Protein AF-A0A7V0XFV5-F1 (afdb_monomer_lite)

Sequence (65 aa):
MFDALTDKFVKLQRRLLGHGTLSDKEVADALREIRTTLLDADVNYRVVGRFVRGLKGRLEEQDVA

InterPro domains:
  IPR013822 Signal rec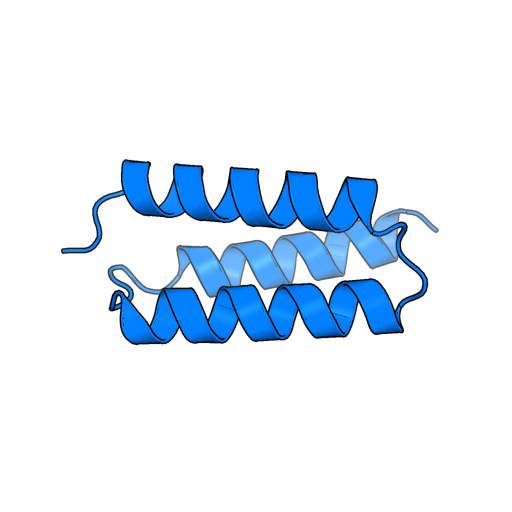ognition particle SRP54, helical bundle [PF02881] (5-63)
  IPR013822 Signal recognition particle SRP54, helical bundle [SM00963] (1-64)
  IPR036225 SRP/SRP receptor, N-terminal [SSF47364] (1-64)
  IPR042101 Signal recognition particle SRP54, N-terminal domain superfamily [G3DSA:1.20.120.140] (1-65)

pLDDT: mean 77.3, std 13.45, range [38.47, 93.69]

Structure (mmCIF, N/CA/C/O backbone):
data_AF-A0A7V0XFV5-F1
#
_entry.id   AF-A0A7V0XFV5-F1
#
loop_
_atom_site.group_PDB
_atom_site.id
_atom_site.type_symbol
_atom_site.label_atom_id
_atom_site.label_alt_id
_atom_site.label_comp_id
_atom_site.label_asym_id
_atom_site.label_entity_id
_atom_site.label_seq_id
_atom_site.pdbx_PDB_ins_code
_atom_site.Cartn_x
_atom_site.Cartn_y
_atom_site.Cartn_z
_atom_site.occupancy
_atom_site.B_iso_or_equiv
_atom_site.auth_seq_id
_atom_site.auth_comp_id
_atom_site.auth_asym_id
_atom_site.auth_atom_id
_atom_site.pdbx_PDB_model_num
ATOM 1 N N . MET A 1 1 ? 21.274 -3.806 -1.153 1.00 54.38 1 MET A N 1
ATOM 2 C CA . MET A 1 1 ? 20.236 -3.394 -2.147 1.00 54.38 1 MET A CA 1
ATOM 3 C C . MET A 1 1 ? 18.846 -3.866 -1.723 1.00 54.38 1 MET A C 1
ATOM 5 O O . MET A 1 1 ? 17.900 -3.101 -1.847 1.00 54.38 1 MET A O 1
ATOM 9 N N . PHE A 1 2 ? 18.725 -5.068 -1.152 1.00 66.06 2 PHE A N 1
ATOM 10 C CA . PHE A 1 2 ? 17.492 -5.559 -0.524 1.00 66.06 2 PHE A CA 1
ATOM 11 C C . PHE A 1 2 ? 17.141 -4.820 0.787 1.00 66.06 2 PHE A C 1
ATOM 13 O O . PHE A 1 2 ? 15.975 -4.687 1.135 1.00 66.06 2 PHE A O 1
ATOM 20 N N . ASP A 1 3 ? 18.138 -4.250 1.465 1.00 71.75 3 ASP A N 1
ATOM 21 C CA . ASP A 1 3 ? 17.992 -3.594 2.774 1.00 71.75 3 ASP A CA 1
ATOM 22 C C . ASP A 1 3 ? 17.098 -2.350 2.742 1.00 71.75 3 ASP A C 1
ATOM 24 O O . ASP A 1 3 ? 16.304 -2.127 3.650 1.00 71.75 3 ASP A O 1
ATOM 28 N N . ALA A 1 4 ? 17.147 -1.574 1.655 1.00 72.75 4 ALA A N 1
ATOM 29 C CA . ALA A 1 4 ? 16.296 -0.394 1.487 1.00 72.75 4 ALA A CA 1
ATOM 30 C C . ALA A 1 4 ? 14.810 -0.760 1.309 1.00 72.75 4 ALA A C 1
ATOM 32 O O . ALA A 1 4 ? 13.924 0.017 1.673 1.00 72.75 4 ALA A O 1
ATOM 33 N N . LEU A 1 5 ? 14.533 -1.944 0.752 1.00 71.25 5 LEU A N 1
ATOM 34 C CA . LEU A 1 5 ? 13.181 -2.482 0.641 1.00 71.25 5 LEU A CA 1
ATOM 35 C C . LEU A 1 5 ? 12.710 -3.011 1.999 1.00 71.25 5 LEU A C 1
ATOM 37 O O . LE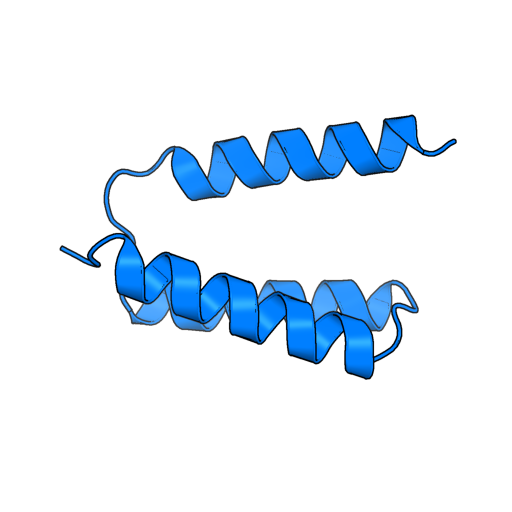U A 1 5 ? 11.595 -2.702 2.418 1.00 71.25 5 LEU A O 1
ATOM 41 N N . THR A 1 6 ? 13.586 -3.727 2.707 1.00 78.56 6 THR A N 1
ATOM 42 C CA . THR A 1 6 ? 13.347 -4.227 4.066 1.00 78.56 6 THR A CA 1
ATOM 43 C C . THR A 1 6 ? 12.993 -3.093 5.027 1.00 78.56 6 THR A C 1
ATOM 45 O O . THR A 1 6 ? 11.985 -3.178 5.722 1.00 78.56 6 THR A O 1
ATOM 48 N N . ASP A 1 7 ? 13.732 -1.984 5.008 1.00 80.81 7 ASP A N 1
ATOM 49 C CA . ASP A 1 7 ? 13.478 -0.837 5.888 1.00 80.81 7 ASP A CA 1
ATOM 50 C C . ASP A 1 7 ? 12.125 -0.162 5.628 1.00 80.81 7 ASP A C 1
ATOM 52 O O . ASP A 1 7 ? 11.416 0.229 6.563 1.00 80.81 7 ASP A O 1
ATOM 56 N N . LYS A 1 8 ? 11.723 -0.047 4.356 1.00 75.00 8 LYS A N 1
ATOM 57 C CA . LYS A 1 8 ? 10.389 0.459 3.997 1.00 75.00 8 LYS A CA 1
ATOM 58 C C . LYS A 1 8 ? 9.293 -0.485 4.487 1.00 75.00 8 LYS A C 1
ATOM 60 O O . LYS A 1 8 ? 8.269 -0.018 4.983 1.00 75.00 8 LYS A O 1
ATOM 65 N N . PHE A 1 9 ? 9.528 -1.791 4.404 1.00 75.38 9 PHE A N 1
ATOM 66 C CA . PHE A 1 9 ? 8.585 -2.809 4.855 1.00 75.38 9 PHE A CA 1
ATOM 67 C C . PHE A 1 9 ? 8.422 -2.818 6.378 1.00 75.38 9 PHE A C 1
ATOM 69 O O . PHE A 1 9 ? 7.300 -2.866 6.873 1.00 75.38 9 PHE A O 1
ATOM 76 N N . VAL A 1 10 ? 9.521 -2.679 7.123 1.00 77.25 10 VAL A N 1
ATOM 77 C CA . VAL A 1 10 ? 9.512 -2.586 8.591 1.00 77.25 10 VAL A CA 1
ATOM 78 C C . VAL A 1 10 ? 8.788 -1.320 9.057 1.00 77.25 10 VAL A C 1
ATOM 80 O O . VAL A 1 10 ? 8.014 -1.357 10.015 1.00 77.25 10 VAL A O 1
ATOM 83 N N . LYS A 1 11 ? 8.975 -0.189 8.366 1.00 75.00 11 LYS A N 1
ATOM 84 C CA . LYS A 1 11 ? 8.239 1.052 8.666 1.00 75.00 11 LYS A CA 1
ATOM 85 C C . LYS A 1 11 ? 6.747 0.928 8.367 1.00 75.00 11 LYS A C 1
ATOM 87 O O . LYS A 1 11 ? 5.936 1.376 9.174 1.00 75.00 11 LYS A O 1
ATOM 92 N N . LEU A 1 12 ? 6.384 0.298 7.249 1.00 69.94 12 LEU A N 1
ATOM 93 C CA . LEU A 1 12 ? 4.988 0.039 6.896 1.00 69.94 12 LEU A CA 1
ATOM 94 C C . LEU A 1 12 ? 4.324 -0.895 7.916 1.00 69.94 12 LEU A C 1
ATOM 96 O O . LEU A 1 12 ? 3.226 -0.610 8.384 1.00 69.94 12 LEU A O 1
ATOM 100 N N . GLN A 1 13 ? 5.028 -1.951 8.326 1.00 68.88 13 GLN A N 1
ATOM 101 C CA . GLN A 1 13 ? 4.591 -2.884 9.361 1.00 68.88 13 GLN A CA 1
ATOM 102 C C . GLN A 1 13 ? 4.293 -2.164 10.682 1.00 68.88 13 GLN A C 1
ATOM 104 O O . GLN A 1 13 ? 3.248 -2.400 11.276 1.00 68.88 13 GLN A O 1
ATOM 109 N N . ARG A 1 14 ? 5.165 -1.251 11.128 1.00 63.19 14 ARG A N 1
ATOM 110 C CA . ARG A 1 14 ? 4.926 -0.461 12.351 1.00 63.19 14 ARG A CA 1
ATOM 111 C C . ARG A 1 14 ? 3.726 0.478 12.234 1.00 63.19 14 ARG A C 1
ATOM 113 O O . ARG A 1 14 ? 3.045 0.704 13.224 1.00 63.19 14 ARG A O 1
ATOM 120 N N . ARG A 1 15 ? 3.471 1.024 11.043 1.00 61.22 15 ARG A N 1
ATOM 121 C CA . ARG A 1 15 ? 2.332 1.919 10.791 1.00 61.22 15 ARG A CA 1
ATOM 122 C C . ARG A 1 15 ? 1.001 1.171 10.781 1.00 61.22 15 ARG A C 1
ATOM 124 O O . ARG A 1 15 ? 0.029 1.672 11.325 1.00 61.22 15 ARG A O 1
ATOM 131 N N . LEU A 1 16 ? 0.984 -0.018 10.181 1.00 62.12 16 LEU A N 1
ATOM 132 C CA . LEU A 1 16 ? -0.213 -0.851 10.067 1.00 62.12 16 LEU A CA 1
ATOM 133 C C . LEU A 1 16 ? -0.540 -1.599 11.367 1.00 62.12 16 LEU A C 1
ATOM 135 O O . LEU A 1 16 ? -1.709 -1.772 11.671 1.00 62.12 16 LEU A O 1
ATOM 139 N N . LEU A 1 17 ? 0.470 -2.012 12.142 1.00 60.72 17 LEU A N 1
ATOM 140 C CA . LEU A 1 17 ? 0.284 -2.736 13.411 1.00 60.72 17 LEU A CA 1
ATOM 141 C C . LEU A 1 17 ? 0.251 -1.818 14.649 1.00 60.72 17 LEU A C 1
ATOM 143 O O . LEU A 1 17 ? 0.183 -2.310 15.770 1.00 60.72 17 LEU A O 1
ATOM 147 N N . GLY A 1 18 ? 0.379 -0.497 14.474 1.00 52.09 18 GLY A N 1
ATOM 148 C CA . GLY A 1 18 ? 0.494 0.467 15.577 1.00 52.09 18 GLY A CA 1
ATOM 149 C C . GLY A 1 18 ? -0.832 1.044 16.083 1.00 52.09 18 GLY A C 1
ATOM 150 O O . GLY A 1 18 ? -0.860 1.628 17.164 1.00 52.09 18 GLY A O 1
ATOM 151 N N . HIS A 1 19 ? -1.920 0.888 15.327 1.00 52.28 19 HIS A N 1
ATOM 152 C CA . HIS A 1 19 ? -3.244 1.387 15.690 1.00 52.28 19 HIS A CA 1
ATOM 153 C C . HIS A 1 19 ? -4.147 0.191 15.979 1.00 52.28 19 HIS A C 1
ATOM 155 O O . HIS A 1 19 ? -4.420 -0.606 15.090 1.00 52.28 19 HIS A O 1
ATOM 161 N N . GLY A 1 20 ? -4.531 0.038 17.249 1.00 57.84 20 GLY A N 1
ATOM 162 C CA . GLY A 1 20 ? -5.182 -1.156 17.792 1.00 57.84 20 GLY A CA 1
ATOM 163 C C . GLY A 1 20 ? -6.490 -1.578 17.120 1.00 57.84 20 GLY A C 1
ATOM 164 O O . GLY A 1 20 ? -6.856 -2.732 17.285 1.00 57.84 20 GLY A O 1
ATOM 165 N N . THR A 1 21 ? -7.152 -0.701 16.357 1.00 58.94 21 THR A N 1
ATOM 166 C CA . THR A 1 21 ? -8.317 -1.014 15.517 1.00 58.94 21 THR A CA 1
ATOM 167 C C . THR A 1 21 ? -8.360 -0.072 14.304 1.00 58.94 21 THR A C 1
ATOM 169 O O . THR A 1 21 ? -8.046 1.115 14.410 1.00 58.94 21 THR A O 1
ATOM 172 N N . LEU A 1 22 ? -8.700 -0.607 13.129 1.00 65.06 22 LEU A N 1
ATOM 173 C CA . LEU A 1 22 ? -8.897 0.131 11.875 1.00 65.06 22 LEU A CA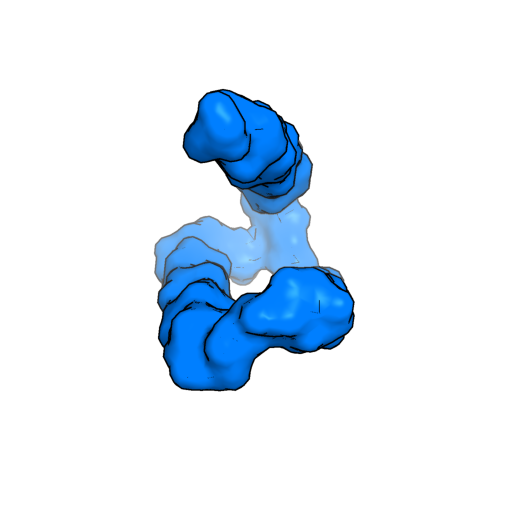 1
ATOM 174 C C . LEU A 1 22 ? -10.333 -0.115 11.419 1.00 65.06 22 LEU A C 1
ATOM 176 O O . LEU A 1 22 ? -10.740 -1.270 11.360 1.00 65.06 22 LEU A O 1
ATOM 180 N N . SER A 1 23 ? -11.086 0.925 11.057 1.00 74.69 23 SER A N 1
ATOM 181 C CA . SER A 1 23 ? -12.442 0.723 10.533 1.00 74.69 23 SER A CA 1
ATOM 182 C C . SER A 1 23 ? -12.420 0.072 9.143 1.00 74.69 23 SER A C 1
ATOM 184 O O . SER A 1 23 ? -11.490 0.283 8.359 1.00 74.69 23 SER A O 1
ATOM 186 N N . ASP A 1 24 ? -13.482 -0.654 8.777 1.00 78.44 24 ASP A N 1
ATOM 187 C CA . ASP A 1 24 ? -13.617 -1.300 7.457 1.00 78.44 24 ASP A CA 1
ATOM 188 C C . ASP A 1 24 ? -13.362 -0.345 6.284 1.00 78.44 24 ASP A C 1
ATOM 190 O O . ASP A 1 24 ? -12.791 -0.718 5.254 1.00 78.44 24 ASP A O 1
ATOM 194 N N . LYS A 1 25 ? -13.782 0.914 6.442 1.00 81.56 25 LYS A N 1
ATOM 195 C CA . LYS A 1 25 ? -13.612 1.949 5.425 1.00 81.56 25 LYS A CA 1
ATOM 196 C C . LYS A 1 25 ? -12.145 2.351 5.281 1.00 81.56 25 LYS A C 1
ATOM 198 O O . LYS A 1 25 ? -11.642 2.412 4.163 1.00 81.56 25 LYS A O 1
ATOM 203 N N . GLU A 1 26 ? -11.454 2.565 6.397 1.00 79.31 26 GLU A N 1
ATOM 204 C CA . GLU A 1 26 ? -10.028 2.903 6.409 1.00 79.31 26 GLU A CA 1
ATOM 205 C C . GLU A 1 26 ? -9.180 1.756 5.855 1.00 79.31 26 GLU A C 1
ATOM 207 O O . GLU A 1 26 ? -8.255 1.992 5.077 1.00 79.31 26 GLU A O 1
ATOM 212 N N . VAL A 1 27 ? -9.533 0.507 6.178 1.00 81.69 27 VAL A N 1
ATOM 213 C CA . VAL A 1 27 ? -8.885 -0.683 5.611 1.00 81.69 27 VAL A CA 1
ATOM 214 C C . VAL A 1 27 ? -9.072 -0.737 4.097 1.00 81.69 27 VAL A C 1
ATOM 216 O O . VAL A 1 27 ? -8.105 -0.929 3.356 1.00 81.69 27 VAL A O 1
ATOM 219 N N . ALA A 1 28 ? -10.302 -0.559 3.612 1.00 85.19 28 ALA A N 1
ATOM 220 C CA . ALA A 1 28 ? -10.593 -0.609 2.184 1.00 85.19 28 ALA A CA 1
ATOM 221 C C . ALA A 1 28 ? -9.839 0.479 1.404 1.00 85.19 28 ALA A C 1
ATOM 223 O O . ALA A 1 28 ? -9.273 0.190 0.343 1.00 85.19 28 ALA A O 1
ATOM 224 N N . ASP A 1 29 ? -9.795 1.698 1.941 1.00 87.19 29 ASP A N 1
ATOM 225 C CA . ASP A 1 29 ? -9.088 2.824 1.333 1.00 87.19 29 ASP A CA 1
ATOM 226 C C . ASP A 1 29 ? -7.568 2.586 1.331 1.00 87.19 29 ASP A C 1
ATOM 228 O O . ASP A 1 29 ? -6.927 2.702 0.280 1.00 87.19 29 ASP A O 1
ATOM 232 N N . ALA A 1 30 ? -7.000 2.113 2.445 1.00 83.88 30 ALA A N 1
ATOM 233 C CA . ALA A 1 30 ? -5.576 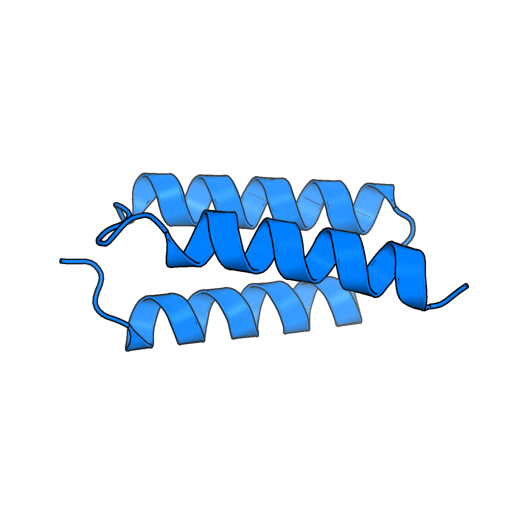1.792 2.554 1.00 83.88 30 ALA A CA 1
ATOM 234 C C . ALA A 1 30 ? -5.145 0.669 1.593 1.00 83.88 30 ALA A C 1
ATOM 236 O O . ALA A 1 30 ? -4.123 0.776 0.911 1.00 83.88 30 ALA A O 1
ATOM 237 N N . LEU A 1 31 ? -5.931 -0.408 1.474 1.00 87.94 31 LEU A N 1
ATOM 238 C CA . LEU A 1 31 ? -5.651 -1.495 0.526 1.00 87.94 31 LEU A CA 1
ATOM 239 C C . LEU A 1 31 ? -5.664 -1.004 -0.928 1.00 87.94 31 LEU A C 1
ATOM 241 O O . LEU A 1 31 ? -4.904 -1.499 -1.769 1.00 87.94 31 LEU A O 1
ATOM 245 N N . ARG A 1 32 ? -6.526 -0.030 -1.234 1.00 91.94 32 ARG A N 1
ATOM 246 C CA . ARG A 1 32 ? -6.636 0.572 -2.563 1.00 91.94 32 ARG A CA 1
ATOM 247 C C . ARG A 1 32 ? -5.408 1.416 -2.888 1.00 91.94 32 ARG A C 1
ATOM 249 O O . ARG A 1 32 ? -4.864 1.272 -3.981 1.00 91.94 32 ARG A O 1
ATOM 256 N N . GLU A 1 33 ? -4.955 2.223 -1.936 1.00 89.25 33 GLU A N 1
ATOM 257 C CA . GLU A 1 33 ? -3.762 3.064 -2.059 1.00 89.25 33 GLU A CA 1
ATOM 258 C C . GLU A 1 33 ? -2.480 2.226 -2.198 1.00 89.25 33 GLU A C 1
ATOM 260 O O . GLU A 1 33 ? -1.666 2.465 -3.096 1.00 89.25 33 GLU A O 1
ATOM 265 N N . ILE A 1 34 ? -2.343 1.169 -1.386 1.00 87.38 34 ILE A N 1
ATOM 266 C CA . ILE A 1 34 ? -1.235 0.205 -1.473 1.00 87.38 34 ILE A CA 1
ATOM 267 C C . ILE A 1 34 ? -1.194 -0.441 -2.859 1.00 87.38 34 ILE A C 1
ATOM 269 O O . ILE A 1 34 ? -0.128 -0.553 -3.462 1.00 87.38 34 ILE A O 1
ATOM 273 N N . ARG A 1 35 ? -2.349 -0.857 -3.393 1.00 91.62 35 ARG A N 1
ATOM 274 C CA . ARG A 1 35 ? -2.419 -1.462 -4.727 1.00 91.62 35 ARG A CA 1
ATOM 275 C C . ARG A 1 35 ? -1.929 -0.505 -5.811 1.00 91.62 35 ARG A C 1
ATOM 277 O O . ARG A 1 35 ? -1.139 -0.934 -6.645 1.00 91.62 35 ARG A O 1
ATOM 284 N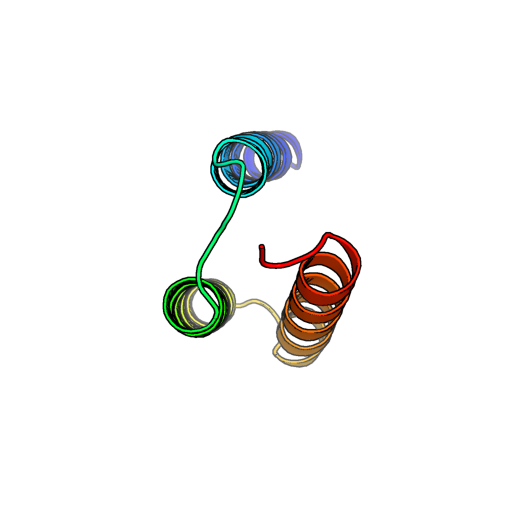 N . THR A 1 36 ? -2.397 0.742 -5.811 1.00 93.69 36 THR A N 1
ATOM 285 C CA . THR A 1 36 ? -1.998 1.746 -6.811 1.00 93.69 36 THR A CA 1
ATOM 286 C C . THR A 1 36 ? -0.497 2.010 -6.734 1.00 93.69 36 THR A C 1
ATOM 288 O O . THR A 1 36 ? 0.200 1.832 -7.723 1.00 93.69 36 THR A O 1
ATOM 291 N N . THR A 1 37 ? 0.020 2.263 -5.530 1.00 90.69 37 THR A N 1
ATOM 292 C CA . THR A 1 37 ? 1.450 2.529 -5.299 1.00 90.69 37 THR A CA 1
ATOM 293 C C . THR A 1 37 ? 2.344 1.379 -5.765 1.00 90.69 37 THR A C 1
ATOM 295 O O . THR A 1 37 ? 3.419 1.600 -6.316 1.00 90.69 37 THR A O 1
ATOM 298 N N . LEU A 1 38 ? 1.924 0.129 -5.539 1.00 89.69 38 LEU A N 1
ATOM 299 C CA . LEU A 1 38 ? 2.694 -1.034 -5.978 1.00 89.69 38 LEU A CA 1
ATOM 300 C C . LEU A 1 38 ? 2.687 -1.190 -7.502 1.00 89.69 38 LEU A C 1
ATOM 302 O O . LEU A 1 38 ? 3.701 -1.584 -8.068 1.00 89.69 38 LEU A O 1
ATOM 306 N N . LEU A 1 39 ? 1.571 -0.890 -8.167 1.00 91.00 39 LEU A N 1
ATOM 307 C CA . LEU A 1 39 ? 1.499 -0.934 -9.628 1.00 91.00 39 LEU A CA 1
ATOM 308 C C . LEU A 1 39 ? 2.330 0.186 -10.267 1.00 91.00 39 LEU A C 1
ATOM 310 O O . LEU A 1 39 ? 3.040 -0.084 -11.229 1.00 91.00 39 LEU A O 1
ATOM 314 N N . ASP A 1 40 ? 2.302 1.390 -9.691 1.00 91.62 40 ASP A N 1
ATOM 315 C CA . ASP A 1 40 ? 3.110 2.537 -10.135 1.00 91.62 40 ASP A CA 1
ATOM 316 C C . ASP A 1 40 ? 4.618 2.290 -9.973 1.00 91.62 40 ASP A C 1
ATOM 318 O O . ASP A 1 40 ? 5.434 2.857 -10.693 1.00 91.62 40 ASP A O 1
ATOM 322 N N . ALA A 1 41 ? 5.002 1.423 -9.034 1.00 92.00 41 ALA A N 1
ATOM 323 C CA . ALA A 1 41 ? 6.384 1.011 -8.802 1.00 92.00 41 ALA A CA 1
ATOM 324 C C . ALA A 1 41 ? 6.843 -0.151 -9.713 1.00 92.00 41 ALA A C 1
ATOM 326 O O . ALA A 1 41 ? 7.790 -0.858 -9.363 1.00 92.00 41 ALA A O 1
ATOM 327 N N . ASP A 1 42 ? 6.159 -0.387 -10.838 1.00 92.12 42 ASP A N 1
ATOM 328 C CA . ASP A 1 42 ? 6.416 -1.474 -11.796 1.00 92.12 42 ASP A CA 1
ATOM 329 C C . ASP A 1 42 ? 6.355 -2.896 -11.193 1.00 92.12 42 ASP A C 1
ATOM 331 O O . ASP A 1 42 ? 6.950 -3.855 -11.701 1.00 92.12 42 ASP A O 1
ATOM 335 N N . VAL A 1 43 ? 5.596 -3.094 -10.107 1.00 91.69 43 VAL A N 1
ATOM 336 C CA . VAL A 1 43 ? 5.396 -4.435 -9.538 1.00 91.69 43 VAL A CA 1
ATOM 337 C C . VAL A 1 43 ? 4.367 -5.207 -10.362 1.00 91.69 43 VAL A C 1
ATOM 339 O O . VAL A 1 43 ? 3.269 -4.736 -10.659 1.00 91.69 43 VAL A O 1
ATOM 342 N N . ASN A 1 44 ? 4.678 -6.466 -10.685 1.00 93.25 44 ASN A N 1
ATOM 343 C CA . ASN A 1 44 ? 3.776 -7.323 -11.453 1.00 93.25 44 ASN A CA 1
ATOM 344 C C . ASN A 1 44 ? 2.400 -7.456 -10.773 1.00 93.25 44 ASN A C 1
ATOM 346 O O . ASN A 1 44 ? 2.305 -7.903 -9.627 1.00 93.25 44 ASN A O 1
ATOM 350 N N . TYR A 1 45 ? 1.326 -7.184 -11.518 1.00 91.19 45 TYR A N 1
ATOM 351 C CA . TYR A 1 45 ? -0.052 -7.221 -11.012 1.00 91.19 45 TYR A CA 1
ATOM 352 C C . TYR A 1 45 ? -0.432 -8.538 -10.304 1.00 91.19 45 TYR A C 1
ATOM 354 O O . TYR A 1 45 ? -1.248 -8.531 -9.382 1.00 91.19 45 TYR A O 1
ATOM 362 N N . ARG A 1 46 ? 0.167 -9.681 -10.684 1.00 92.50 46 ARG A N 1
ATOM 363 C CA . ARG A 1 46 ? -0.075 -10.978 -10.024 1.00 92.50 46 ARG A CA 1
ATOM 364 C C . ARG A 1 46 ? 0.490 -11.006 -8.607 1.00 92.50 46 ARG A C 1
ATOM 366 O O . ARG A 1 46 ? -0.122 -11.595 -7.717 1.00 92.50 46 ARG A O 1
ATOM 373 N N . VAL A 1 47 ? 1.647 -10.376 -8.402 1.00 90.56 47 VAL A N 1
ATOM 374 C CA . VAL A 1 47 ? 2.282 -10.216 -7.087 1.00 90.56 47 VAL A CA 1
ATOM 375 C C . VAL A 1 47 ? 1.461 -9.252 -6.244 1.00 90.56 47 VAL A C 1
ATOM 377 O O . VAL A 1 47 ? 1.080 -9.614 -5.134 1.00 90.56 47 VAL A O 1
ATOM 380 N N . VAL A 1 48 ? 1.092 -8.096 -6.804 1.00 91.56 48 VAL A N 1
ATOM 381 C CA . VAL A 1 48 ? 0.254 -7.098 -6.120 1.00 91.56 48 VAL A CA 1
ATOM 382 C C . VAL A 1 48 ? -1.080 -7.704 -5.687 1.00 91.56 48 VAL A C 1
ATOM 384 O O . VAL A 1 48 ? -1.471 -7.587 -4.531 1.00 91.56 48 VAL A O 1
ATOM 387 N N . GLY A 1 49 ? -1.757 -8.428 -6.581 1.00 89.06 49 GLY A N 1
ATOM 388 C CA . GLY A 1 49 ? -3.032 -9.066 -6.272 1.00 89.06 49 GLY A CA 1
ATOM 389 C C . GLY A 1 49 ? -2.928 -10.107 -5.155 1.00 89.06 49 GLY A C 1
ATOM 390 O O . GLY A 1 49 ? -3.793 -10.149 -4.283 1.00 89.06 49 GLY A O 1
ATOM 391 N N . ARG A 1 50 ? -1.874 -10.937 -5.148 1.00 88.81 50 ARG A N 1
ATOM 392 C CA . ARG A 1 50 ? -1.635 -11.889 -4.048 1.00 88.81 50 ARG A CA 1
ATOM 393 C C . ARG A 1 50 ? -1.334 -11.174 -2.736 1.00 88.81 50 ARG A C 1
ATOM 395 O O . ARG A 1 50 ? -1.864 -11.579 -1.709 1.00 88.81 50 ARG A O 1
ATOM 402 N N . PHE A 1 51 ? -0.534 -10.114 -2.785 1.00 87.69 51 PHE A N 1
ATOM 403 C CA . PHE A 1 51 ? -0.168 -9.334 -1.611 1.00 87.69 51 PHE A CA 1
ATOM 404 C C . PHE A 1 51 ? -1.387 -8.667 -0.968 1.00 87.69 51 PHE A C 1
ATOM 406 O O . PHE A 1 51 ? -1.640 -8.880 0.211 1.00 87.69 51 PHE A O 1
ATOM 413 N N . VAL A 1 52 ? -2.194 -7.946 -1.752 1.00 88.69 52 VAL A N 1
ATOM 414 C CA . VAL A 1 52 ? -3.400 -7.258 -1.264 1.00 88.69 52 VAL A CA 1
ATOM 415 C C . VAL A 1 52 ? -4.427 -8.251 -0.712 1.00 88.69 52 VAL A C 1
ATOM 417 O O . VAL A 1 52 ? -5.021 -7.986 0.327 1.00 88.69 52 VAL A O 1
ATOM 420 N N . ARG A 1 53 ? -4.612 -9.416 -1.353 1.00 87.62 53 ARG A N 1
ATOM 421 C CA . ARG A 1 53 ? -5.503 -10.472 -0.833 1.00 87.62 53 ARG A CA 1
ATOM 422 C C . ARG A 1 53 ? -5.007 -11.059 0.486 1.00 87.62 53 ARG A C 1
ATOM 424 O O . ARG A 1 53 ? -5.807 -11.232 1.395 1.00 87.62 53 ARG A O 1
ATOM 431 N N . GLY A 1 54 ? -3.708 -11.341 0.594 1.00 84.56 54 GLY A N 1
ATOM 432 C CA . GLY A 1 54 ? -3.114 -11.824 1.841 1.00 84.56 54 GLY A CA 1
ATOM 433 C C . GLY A 1 54 ? -3.191 -10.782 2.955 1.00 84.56 54 GLY A C 1
ATOM 434 O O . GLY A 1 54 ? -3.467 -11.124 4.097 1.00 84.56 54 GLY A O 1
ATOM 435 N N . LEU A 1 55 ? -3.004 -9.504 2.620 1.00 82.88 55 LEU A N 1
ATOM 436 C CA . LEU A 1 55 ? -3.118 -8.406 3.573 1.00 82.88 55 LEU A CA 1
ATOM 437 C C . LEU A 1 55 ? -4.561 -8.246 4.068 1.00 82.88 55 LEU A C 1
ATOM 439 O O . LEU A 1 55 ? -4.764 -8.144 5.269 1.00 82.88 55 LEU A O 1
ATOM 443 N N . LYS A 1 56 ? -5.551 -8.309 3.167 1.00 82.12 56 LYS A N 1
ATOM 444 C CA . LYS A 1 56 ? -6.975 -8.287 3.524 1.00 82.12 56 LYS A CA 1
ATOM 445 C C . LYS A 1 56 ? -7.349 -9.446 4.458 1.00 82.12 56 LYS A C 1
ATOM 447 O O . LYS A 1 56 ? -7.903 -9.187 5.515 1.00 82.12 56 LYS A O 1
ATOM 452 N N . GLY A 1 57 ? -6.983 -10.684 4.116 1.00 79.94 57 GLY A N 1
ATOM 453 C CA . GLY A 1 57 ? -7.290 -11.849 4.958 1.00 79.94 57 GLY A CA 1
ATOM 454 C C . GLY A 1 57 ? -6.674 -11.752 6.358 1.00 79.94 57 GLY A C 1
ATOM 455 O O . GLY A 1 57 ? -7.331 -12.045 7.344 1.00 79.94 57 GLY A O 1
ATOM 456 N N . ARG A 1 58 ? -5.444 -11.235 6.469 1.00 74.69 58 ARG A N 1
ATOM 457 C CA . ARG A 1 58 ? -4.783 -11.021 7.769 1.00 74.69 58 ARG A CA 1
ATOM 458 C C . ARG A 1 58 ? -5.386 -9.895 8.608 1.00 74.69 58 ARG A C 1
ATOM 460 O O . ARG A 1 58 ? -5.132 -9.868 9.809 1.00 74.69 58 ARG A O 1
ATOM 467 N N . LEU A 1 59 ? -6.069 -8.939 7.978 1.00 74.12 59 LEU A N 1
ATOM 468 C CA . LEU A 1 59 ? -6.803 -7.871 8.663 1.00 74.12 59 LEU A CA 1
ATOM 469 C C . LEU A 1 59 ? -8.172 -8.378 9.129 1.00 74.12 59 LEU A C 1
ATOM 471 O O . LEU A 1 59 ? -8.567 -8.075 10.245 1.00 74.12 59 LEU A O 1
ATOM 475 N N . GLU A 1 60 ? -8.840 -9.205 8.321 1.00 71.06 60 GLU A N 1
ATOM 476 C CA . GLU A 1 60 ? 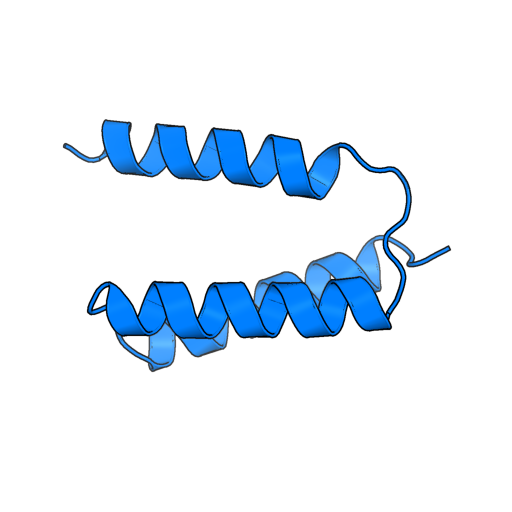-10.077 -9.900 8.707 1.00 71.06 60 GLU A CA 1
ATOM 477 C C . GLU A 1 60 ? -9.840 -10.891 9.865 1.00 71.06 60 GLU A C 1
ATOM 479 O O . GLU A 1 60 ? -10.674 -11.000 10.754 1.00 71.06 60 GLU A O 1
ATOM 484 N N . GLU A 1 61 ? -8.690 -11.576 9.898 1.00 68.94 61 GLU A N 1
ATOM 485 C CA . GLU A 1 61 ? -8.306 -12.497 10.986 1.00 68.94 61 GLU A CA 1
ATOM 486 C C . GLU A 1 61 ? -7.888 -11.801 12.292 1.00 68.94 61 GLU A C 1
ATOM 488 O O . GLU A 1 61 ? -7.873 -12.446 13.337 1.00 68.94 61 GLU A O 1
ATOM 493 N N . GLN A 1 62 ? -7.499 -10.523 12.250 1.00 64.12 62 GLN A N 1
ATOM 494 C CA . GLN A 1 62 ? -7.006 -9.785 13.423 1.00 64.12 62 GLN A CA 1
ATOM 495 C C . GLN A 1 62 ? -8.079 -8.947 14.131 1.00 64.12 62 GLN A C 1
ATOM 497 O O . GLN A 1 62 ? -7.719 -8.138 14.979 1.00 64.12 62 GLN A O 1
ATOM 502 N N . ASP A 1 63 ? -9.359 -9.189 13.837 1.00 47.44 63 ASP A N 1
ATOM 503 C CA . ASP A 1 63 ? -10.511 -8.512 14.443 1.00 47.44 63 ASP A CA 1
ATOM 504 C C . ASP A 1 63 ? -10.486 -6.984 14.257 1.00 47.44 63 ASP A C 1
ATOM 506 O O . ASP A 1 63 ? -9.901 -6.211 15.017 1.00 47.44 63 ASP A O 1
ATOM 510 N N . VAL A 1 64 ? -11.208 -6.543 13.226 1.00 52.50 64 VAL A N 1
ATOM 511 C CA . VAL A 1 64 ? -11.775 -5.194 13.162 1.00 52.50 64 VAL A CA 1
ATOM 512 C C . VAL A 1 64 ? -12.793 -5.083 14.306 1.00 52.50 64 VAL A C 1
ATOM 514 O O . VAL A 1 64 ? -13.919 -5.562 14.178 1.00 52.50 64 VAL A O 1
ATOM 517 N N . ALA A 1 65 ? -12.373 -4.514 15.438 1.00 38.47 65 ALA A N 1
ATOM 518 C CA . ALA A 1 65 ? -13.235 -4.155 16.568 1.00 38.47 65 ALA A CA 1
ATOM 519 C C . ALA A 1 65 ? -13.555 -2.653 16.588 1.00 38.47 65 ALA A C 1
ATOM 521 O O . ALA A 1 65 ? -12.675 -1.841 16.215 1.00 38.47 65 ALA A O 1
#

Foldseek 3Di:
DVVVVVVVVVVVVCVVVVDLADAPVRLVVVLVVQLVVCVVVVHDNVVSVVVSVVVVVVNVVSDRD

Radius of gyration: 12.46 Å; chains: 1; bounding box: 34×16×30 Å

Secondary structure (DSSP, 8-state):
--HHHHHHHHHHHHHHSSSS---HHHHHHHHHHHHHHHHHTT--HHHHHHHHHHHHHHHHTT---

Organism: NCBI:txid2052148